Protein AF-A0A496T0Q1-F1 (afdb_monomer)

Secondary structure (DSSP, 8-state):
-----------------THHHHHHHHHHHHH------S-TT----EEEEE-S-GGGSTTTTT-EEEEEEEETTSPPEEEEEE-TTSHHHHHHHHHTT--GGGEEEHHHHBTS-EESSSSPPPTTEEEEEEEEEEETTEEEEEEEEEEESS-EEEEEEES-TTSTTPPEEEEEE-

Mean predicted aligned error: 13.01 Å

Solvent-accessible surface area (backbone atoms only — not comparable to full-atom values): 10363 Å² total; per-residue (Å²): 134,90,79,92,79,92,84,91,80,91,76,84,79,75,77,82,58,73,64,61,59,53,50,52,54,51,51,54,62,66,64,61,59,82,68,76,87,62,67,95,81,46,60,17,35,44,28,39,27,32,73,54,61,60,86,77,40,91,44,50,82,74,31,40,39,38,40,38,39,40,42,71,94,53,78,71,44,63,38,36,38,33,50,66,92,41,73,57,44,62,52,50,30,60,78,67,69,54,56,73,93,36,53,42,46,40,77,74,36,40,80,32,82,39,72,75,57,88,52,70,38,68,65,75,33,48,33,37,42,34,45,30,44,48,38,86,100,47,83,49,73,35,66,44,74,48,67,34,72,29,58,42,41,32,40,36,36,61,74,41,89,89,46,90,84,44,56,71,37,59,42,81,54,134

Sequence (174 aa):
MKKDSSRNERREKLGTRPFSLILILLVCCLTTCVHSTYPGWSDGRIFVRLDVPAESWPYSRKGYLSIVIQVQGWDPLQKFVFPLEYTEAKELMRELNIKEEDVLNWNRIQGTYTDLTGRVIKGGRKARVTLYEMVPLRLRNTSVTFRVDGDVTLQVYFANLETPYSPLCIRRIQ

Nearest PDB structures (foldseek):
  5a9i-assembly3_C  TM=5.647E-01  e=7.425E-02  Rattus norvegicus
  5a9h-assembly1_A-2  TM=5.123E-01  e=9.499E-02  Rattus norvegicus
  8v4x-assembly1_C  TM=4.263E-01  e=1.187E+00  Homo sapiens
  8v4x-assembly2_D  TM=5.314E-01  e=3.180E+00  Homo sapiens

Radius of gyration: 29.77 Å; Cα contacts (8 Å, |Δi|>4): 287; chains: 1; bounding box: 96×34×89 Å

pLDDT: mean 78.79, std 19.52, range [36.66, 98.25]

Foldseek 3Di:
DDDDDDDDDDDDPDDPDCVVVVVVVVVVVVVPPVPLPDPPPFLLFEWEEEQDDLVLAPQLQPKKKWKWKDKVPDDIQIAIEHCVVHPSRVVVCVVVVPDPVRYDNNNVRHRHIGTRPVHGDDFQIKMKIKMWIGGPPDIDIEIDIDTRSGYWYKYWDFPDPVDRPGDIYIDIDD

Structure (mmCIF, N/CA/C/O backbone):
data_AF-A0A496T0Q1-F1
#
_entry.id   AF-A0A496T0Q1-F1
#
loop_
_atom_site.group_PDB
_atom_site.id
_atom_site.type_symbol
_atom_site.label_atom_id
_atom_site.label_alt_id
_atom_site.label_comp_id
_atom_site.label_asym_id
_atom_site.label_entity_id
_atom_site.label_seq_id
_atom_site.pdbx_PDB_ins_code
_atom_site.Cartn_x
_atom_site.Cartn_y
_atom_site.Cartn_z
_atom_site.occupancy
_atom_site.B_iso_or_equiv
_atom_site.auth_seq_id
_atom_site.auth_comp_id
_atom_site.auth_asym_id
_atom_site.auth_atom_id
_atom_site.pdbx_PDB_model_num
ATOM 1 N N . MET A 1 1 ? -77.533 -22.355 68.269 1.00 39.09 1 MET A N 1
ATOM 2 C CA . MET A 1 1 ? -76.414 -22.912 67.467 1.00 39.09 1 MET A CA 1
ATOM 3 C C . MET A 1 1 ? -75.572 -21.734 66.988 1.00 39.09 1 MET A C 1
ATOM 5 O O . MET A 1 1 ? -76.163 -20.830 66.426 1.00 39.09 1 MET A O 1
ATOM 9 N N . LYS A 1 2 ? -74.350 -21.562 67.534 1.00 36.66 2 LYS A N 1
ATOM 10 C CA . LYS A 1 2 ? -73.028 -21.732 66.858 1.00 36.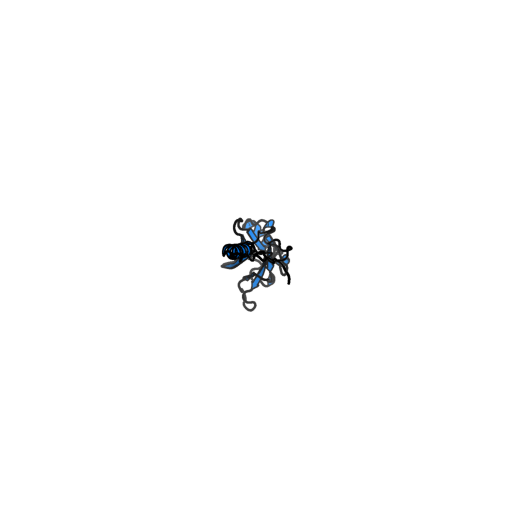66 2 LYS A CA 1
ATOM 11 C C . LYS A 1 2 ? -72.853 -20.779 65.657 1.00 36.66 2 LYS A C 1
ATOM 13 O O . LYS A 1 2 ? -73.706 -20.809 64.791 1.00 36.66 2 LYS A O 1
ATOM 18 N N . LYS A 1 3 ? -71.775 -20.024 65.435 1.00 36.94 3 LYS A N 1
ATOM 19 C CA . LYS A 1 3 ? -70.467 -19.728 66.063 1.00 36.94 3 LYS A CA 1
ATOM 20 C C . LYS A 1 3 ? -69.776 -18.742 65.074 1.00 36.94 3 LYS A C 1
ATOM 22 O O . LYS A 1 3 ? -70.094 -18.845 63.897 1.00 36.94 3 LYS A O 1
ATOM 27 N N . ASP A 1 4 ? -68.880 -17.862 65.549 1.00 40.28 4 ASP A N 1
ATOM 28 C CA . ASP A 1 4 ? -67.532 -17.496 65.019 1.00 40.28 4 ASP A CA 1
ATOM 29 C C . ASP A 1 4 ? -67.259 -17.489 63.486 1.00 40.28 4 ASP A C 1
ATOM 31 O O . ASP A 1 4 ? -67.721 -18.357 62.767 1.00 40.28 4 ASP A O 1
ATOM 35 N N . SER A 1 5 ? -66.354 -16.734 62.852 1.00 39.28 5 SER A N 1
ATOM 36 C CA . SER A 1 5 ? -65.337 -15.718 63.161 1.00 39.28 5 SER A CA 1
ATOM 37 C C . SER A 1 5 ? -64.443 -15.612 61.893 1.00 39.28 5 SER A C 1
ATOM 39 O O . SER A 1 5 ? -64.171 -16.627 61.261 1.00 39.28 5 SER A O 1
ATOM 41 N N . SER A 1 6 ? -63.934 -14.412 61.578 1.00 41.59 6 SER A N 1
ATOM 42 C CA . SER A 1 6 ? -62.643 -14.086 60.913 1.00 41.59 6 SER A CA 1
ATOM 43 C C . SER A 1 6 ? -62.207 -14.667 59.540 1.00 41.59 6 SER A C 1
ATOM 45 O O . SER A 1 6 ? -62.072 -15.874 59.377 1.00 41.59 6 SER A O 1
ATOM 47 N N . ARG A 1 7 ? -61.774 -13.765 58.631 1.00 38.75 7 ARG A N 1
ATOM 48 C CA . ARG A 1 7 ? -60.468 -13.700 57.893 1.00 38.75 7 ARG A CA 1
ATOM 49 C C . ARG A 1 7 ? -60.648 -12.864 56.609 1.00 38.75 7 ARG A C 1
ATOM 51 O O . ARG A 1 7 ? -61.467 -13.206 55.775 1.00 38.75 7 ARG A O 1
ATOM 58 N N . ASN A 1 8 ? -60.081 -11.662 56.492 1.00 38.44 8 ASN A N 1
ATOM 59 C CA . ASN A 1 8 ? -58.687 -11.339 56.143 1.00 38.44 8 ASN A CA 1
ATOM 60 C C . ASN A 1 8 ? -58.311 -11.694 54.689 1.00 38.44 8 ASN A C 1
ATOM 62 O O . ASN A 1 8 ? -57.906 -12.821 54.445 1.00 38.44 8 ASN A O 1
ATOM 66 N N . GLU A 1 9 ? -58.333 -10.718 53.773 1.00 38.69 9 GLU A N 1
ATOM 67 C CA . GLU A 1 9 ? -57.271 -10.583 52.760 1.00 38.69 9 GLU A CA 1
ATOM 68 C C . GLU A 1 9 ? -57.229 -9.150 52.195 1.00 38.69 9 GLU A C 1
ATOM 70 O O . GLU A 1 9 ? -58.103 -8.707 51.450 1.00 38.69 9 GLU A O 1
ATOM 75 N N . ARG A 1 10 ? -56.181 -8.408 52.576 1.00 47.53 10 ARG A N 1
ATOM 76 C CA . ARG A 1 10 ? -55.702 -7.227 51.849 1.00 47.53 10 ARG A CA 1
ATOM 77 C C . ARG A 1 10 ? -55.341 -7.650 50.430 1.00 47.53 10 ARG A C 1
ATOM 79 O O . ARG A 1 10 ? -54.577 -8.600 50.288 1.00 47.53 10 ARG A O 1
ATOM 86 N N . ARG A 1 11 ? -55.716 -6.873 49.412 1.00 42.62 11 ARG A N 1
ATOM 87 C CA . ARG A 1 11 ? -54.893 -6.755 48.198 1.00 42.62 11 ARG A CA 1
ATOM 88 C C . ARG A 1 11 ? -54.818 -5.310 47.742 1.00 42.62 11 ARG A C 1
ATOM 90 O O . ARG A 1 11 ? -55.711 -4.778 47.092 1.00 42.62 11 ARG A O 1
ATOM 97 N N . GLU A 1 12 ? -53.700 -4.706 48.119 1.00 40.47 12 GLU A N 1
ATOM 98 C CA . GLU A 1 12 ? -53.089 -3.568 47.454 1.00 40.47 12 GLU A CA 1
ATOM 99 C C . GLU A 1 12 ? -53.074 -3.8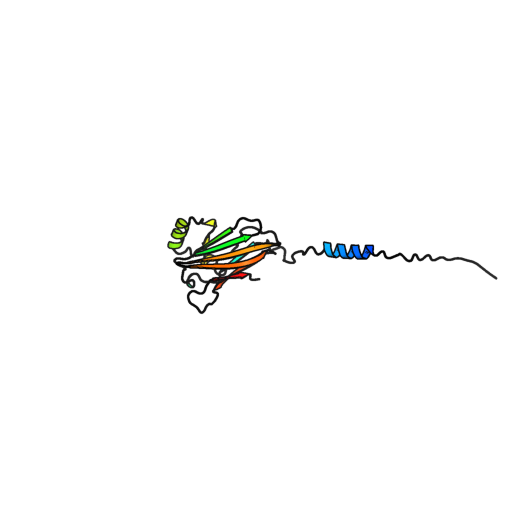29 45.941 1.00 40.47 12 GLU A C 1
ATOM 101 O O . GLU A 1 12 ? -52.394 -4.737 45.462 1.00 40.47 12 GLU A O 1
ATOM 106 N N . LYS A 1 13 ? -53.819 -3.047 45.157 1.00 39.97 13 LYS A N 1
ATOM 107 C CA . LYS A 1 13 ? -53.506 -2.913 43.734 1.00 39.97 13 LYS A CA 1
ATOM 108 C C . LYS A 1 13 ? -52.399 -1.876 43.633 1.00 39.97 13 LYS A C 1
ATOM 110 O O . LYS A 1 13 ? -52.661 -0.677 43.586 1.00 39.97 13 LYS A O 1
ATOM 115 N N . LEU A 1 14 ? -51.160 -2.373 43.675 1.00 44.72 14 LEU A N 1
ATOM 116 C CA . LEU A 1 14 ? -49.959 -1.626 43.328 1.00 44.72 14 LEU A CA 1
ATOM 117 C C . LEU A 1 14 ? -50.210 -0.873 42.019 1.00 44.72 14 LEU A C 1
ATOM 119 O O . LEU A 1 14 ? -50.403 -1.480 40.966 1.00 44.72 14 LEU A O 1
ATOM 123 N N . GLY A 1 15 ? -50.173 0.455 42.096 1.00 45.19 15 GLY A N 1
ATOM 124 C CA . GLY A 1 15 ? -49.980 1.294 40.929 1.00 45.19 15 GLY A CA 1
ATOM 125 C C . GLY A 1 15 ? -48.642 0.934 40.295 1.00 45.19 15 GLY A C 1
ATOM 126 O O . GLY A 1 15 ? -47.582 1.284 40.814 1.00 45.19 15 GLY A O 1
ATOM 127 N N . THR A 1 16 ? -48.684 0.222 39.174 1.00 49.34 16 THR A N 1
ATOM 128 C CA . THR A 1 16 ? -47.537 0.040 38.287 1.00 49.34 16 THR A CA 1
ATOM 129 C C . THR A 1 16 ? -47.201 1.393 37.675 1.00 49.34 16 THR A C 1
ATOM 131 O O . THR A 1 16 ? -47.800 1.839 36.699 1.00 49.34 16 THR A O 1
ATOM 134 N N . ARG A 1 17 ? -46.274 2.084 38.340 1.00 50.00 17 ARG A N 1
ATOM 135 C CA . ARG A 1 17 ? -45.743 3.391 37.962 1.00 50.00 17 ARG A CA 1
ATOM 136 C C . ARG A 1 17 ? -45.132 3.317 36.549 1.00 50.00 17 ARG A C 1
ATOM 138 O O . ARG A 1 17 ? -44.310 2.432 36.308 1.00 50.00 17 ARG A O 1
ATOM 145 N N . PRO A 1 18 ? -45.418 4.279 35.651 1.00 53.69 18 PRO A N 1
ATOM 146 C CA . PRO A 1 18 ? -44.814 4.344 34.310 1.00 53.69 18 PRO A CA 1
ATOM 147 C C . PRO A 1 18 ? -43.282 4.513 34.343 1.00 53.69 18 PRO A C 1
ATOM 149 O O . PRO A 1 18 ? -42.600 4.265 33.352 1.00 53.69 18 PRO A O 1
ATOM 152 N N . PHE A 1 19 ? -42.724 4.863 35.506 1.00 52.03 19 PHE A N 1
ATOM 153 C CA . PHE A 1 19 ? -41.286 4.963 35.747 1.00 52.03 19 PHE A CA 1
ATOM 154 C C . PHE A 1 19 ? -40.524 3.647 35.540 1.00 52.03 19 PHE A C 1
ATOM 156 O O . PHE A 1 19 ? -39.377 3.689 35.104 1.00 52.03 19 PHE A O 1
ATOM 163 N N . SER A 1 20 ? -41.137 2.483 35.791 1.00 55.03 20 SER A N 1
ATOM 164 C CA . SER A 1 20 ? -40.451 1.195 35.600 1.00 55.03 20 SER A CA 1
ATOM 165 C C . SER A 1 20 ? -40.251 0.847 34.123 1.00 55.03 20 SER A C 1
ATOM 167 O O . SER A 1 20 ? -39.224 0.277 33.770 1.00 55.03 20 SER A O 1
ATOM 169 N N . LEU A 1 21 ? -41.181 1.240 33.246 1.00 55.50 21 LEU A N 1
ATOM 170 C CA . LEU A 1 21 ? -41.058 1.038 31.797 1.00 55.50 21 LEU A CA 1
ATOM 171 C C . LEU A 1 21 ? -39.969 1.930 31.190 1.00 55.50 21 LEU A C 1
ATOM 173 O O . LEU A 1 21 ? -39.182 1.466 30.369 1.00 55.50 21 LEU A O 1
ATOM 177 N N . ILE A 1 22 ? -39.880 3.182 31.646 1.00 61.19 22 ILE A N 1
ATOM 178 C CA . ILE A 1 22 ? -38.833 4.118 31.215 1.00 61.19 22 ILE A CA 1
ATOM 179 C C . ILE A 1 22 ? -37.454 3.627 31.668 1.00 61.19 22 ILE A C 1
ATOM 181 O O . ILE A 1 22 ? -36.509 3.674 30.886 1.00 61.19 22 ILE A O 1
ATOM 185 N N . LEU A 1 23 ? -37.335 3.100 32.892 1.00 56.78 23 LEU A N 1
ATOM 186 C CA . LEU A 1 23 ? -36.072 2.563 33.403 1.00 56.78 23 LEU A CA 1
ATOM 187 C C . LEU A 1 23 ? -35.598 1.340 32.597 1.00 56.78 23 LEU A C 1
ATOM 189 O O . LEU A 1 23 ? -34.416 1.244 32.284 1.00 56.78 23 LEU A O 1
ATOM 193 N N . ILE A 1 24 ? -36.510 0.444 32.202 1.00 60.75 24 ILE A N 1
ATOM 194 C CA . ILE A 1 24 ? -36.183 -0.728 31.370 1.00 60.75 24 ILE A CA 1
ATOM 195 C C . ILE A 1 24 ? -35.732 -0.296 29.965 1.00 60.75 24 ILE A C 1
ATOM 197 O O . ILE A 1 24 ? -34.717 -0.783 29.475 1.00 60.75 24 ILE A O 1
ATOM 201 N N . LEU A 1 25 ? -36.421 0.669 29.344 1.00 57.03 25 LEU A N 1
ATOM 202 C CA . LEU A 1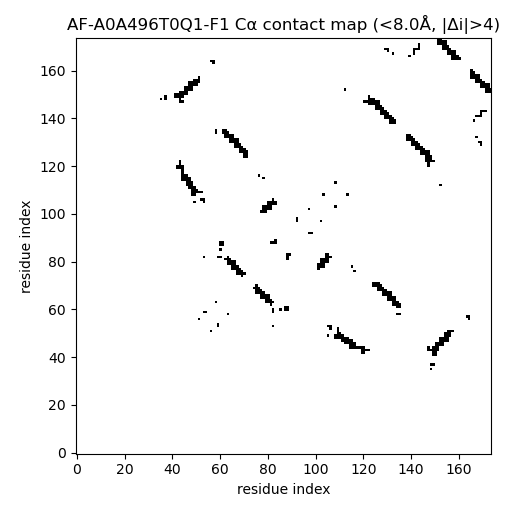 25 ? -36.027 1.233 28.045 1.00 57.03 25 LEU A CA 1
ATOM 203 C C . LEU A 1 25 ? -34.664 1.938 28.100 1.00 57.03 25 LEU A C 1
ATOM 205 O O . LEU A 1 25 ? -33.851 1.773 27.192 1.00 57.03 25 LEU A O 1
ATOM 209 N N . LEU A 1 26 ? -34.380 2.677 29.176 1.00 55.16 26 LEU A N 1
ATOM 210 C CA . LEU A 1 26 ? -33.102 3.368 29.353 1.00 55.16 26 LEU A CA 1
ATOM 211 C C . LEU A 1 26 ? -31.942 2.379 29.566 1.00 55.16 26 LEU A C 1
ATOM 213 O O . LEU A 1 26 ? -30.860 2.578 29.021 1.00 55.16 26 LEU A O 1
ATOM 217 N N . VAL A 1 27 ? -32.175 1.283 30.298 1.00 57.50 27 VAL A N 1
ATOM 218 C CA . VAL A 1 27 ? -31.199 0.193 30.475 1.00 57.50 27 VAL A CA 1
ATOM 219 C C . VAL A 1 27 ? -30.960 -0.556 29.158 1.00 57.50 27 VAL A C 1
ATOM 221 O O . VAL A 1 27 ? -29.812 -0.858 28.838 1.00 57.50 27 VAL A O 1
ATOM 224 N N . CYS A 1 28 ? -31.987 -0.790 28.336 1.00 55.12 28 CYS A N 1
ATOM 225 C CA . CYS A 1 28 ? -31.797 -1.347 26.992 1.00 55.12 28 CYS A CA 1
ATOM 226 C C . CYS A 1 28 ? -30.956 -0.421 26.094 1.00 55.12 28 CYS A C 1
ATOM 228 O O . CYS A 1 28 ? -30.032 -0.895 25.443 1.00 55.12 28 CYS A O 1
ATOM 230 N N . CYS A 1 29 ? -31.183 0.897 26.122 1.00 53.38 29 CYS A N 1
ATOM 231 C CA . CYS A 1 29 ? -30.381 1.850 25.342 1.00 53.38 29 CYS A CA 1
ATOM 232 C C . CYS A 1 29 ? -28.928 1.997 25.839 1.00 53.38 29 CYS A C 1
ATOM 234 O O . CYS A 1 29 ? -28.034 2.267 25.039 1.00 53.38 29 CYS A O 1
ATOM 236 N N . LEU A 1 30 ? -28.673 1.815 27.141 1.00 51.75 30 LEU A N 1
ATOM 237 C CA . LEU A 1 30 ? -27.322 1.871 27.725 1.00 51.75 30 LEU A CA 1
ATOM 238 C C . LEU A 1 30 ? -26.545 0.551 27.586 1.00 51.75 30 LEU A C 1
ATOM 240 O O . LEU A 1 30 ? -25.317 0.557 27.625 1.00 51.75 30 LEU A O 1
ATOM 244 N N . THR A 1 31 ? -27.239 -0.577 27.410 1.00 49.00 31 THR A N 1
ATOM 245 C CA . THR A 1 31 ? -26.619 -1.894 27.172 1.00 49.00 31 THR A CA 1
ATOM 246 C C . THR A 1 31 ? -26.373 -2.177 25.694 1.00 49.00 31 THR A C 1
ATOM 248 O O . THR A 1 31 ? -25.482 -2.961 25.378 1.00 49.00 31 THR A O 1
ATOM 251 N N . THR A 1 32 ? -27.032 -1.462 24.776 1.00 45.62 32 THR A N 1
ATOM 252 C CA . THR A 1 32 ? -26.621 -1.390 23.365 1.00 45.62 32 THR A CA 1
ATOM 253 C C . THR A 1 32 ? -25.430 -0.447 23.169 1.00 45.62 32 THR A C 1
ATOM 255 O O . THR A 1 32 ? -25.368 0.324 22.213 1.00 45.62 32 THR A O 1
ATOM 258 N N . CYS A 1 33 ? -24.431 -0.521 24.049 1.00 50.66 33 CYS A N 1
ATOM 259 C CA . CYS A 1 33 ? -23.069 -0.342 23.578 1.00 50.66 33 CYS A CA 1
ATOM 260 C C . CYS A 1 33 ? -22.871 -1.437 22.535 1.00 50.66 33 CYS A C 1
ATOM 262 O O . CYS A 1 33 ? -22.843 -2.613 22.887 1.00 50.66 33 CYS A O 1
ATOM 264 N N . VAL A 1 34 ? -22.818 -1.050 21.261 1.00 45.53 34 VAL A N 1
ATOM 265 C CA . VAL A 1 34 ? -22.446 -1.916 20.140 1.00 45.53 34 VAL A CA 1
ATOM 266 C C . VAL A 1 34 ? -21.070 -2.498 20.466 1.00 45.53 34 VAL A C 1
ATOM 268 O O . VAL A 1 34 ? -20.034 -1.909 20.171 1.00 45.53 34 VAL A O 1
ATOM 271 N N . HIS A 1 35 ? -21.061 -3.616 21.185 1.00 41.22 35 HIS A N 1
ATOM 272 C CA . HIS A 1 35 ? -19.879 -4.417 21.412 1.00 41.22 35 HIS A CA 1
ATOM 273 C C . HIS A 1 35 ? -19.600 -5.050 20.059 1.00 41.22 35 HIS A C 1
ATOM 275 O O . HIS A 1 35 ? -20.423 -5.811 19.551 1.00 41.22 35 HIS A O 1
ATOM 281 N N . SER A 1 36 ? -18.491 -4.651 19.437 1.00 39.56 36 SER A N 1
ATOM 282 C CA . SER A 1 36 ? -18.011 -5.278 18.212 1.00 39.56 36 SER A CA 1
ATOM 283 C C . SER A 1 36 ? -18.007 -6.793 18.422 1.00 39.56 36 SER A C 1
ATOM 285 O O . SER A 1 36 ? -17.298 -7.297 19.288 1.00 39.56 36 SER A O 1
ATOM 287 N N . THR A 1 37 ? -18.838 -7.513 17.671 1.00 41.22 37 THR A N 1
ATOM 288 C CA . THR A 1 37 ? -18.971 -8.976 17.720 1.00 41.22 37 THR A CA 1
ATOM 289 C C . THR A 1 37 ? -17.832 -9.692 16.986 1.00 41.22 37 THR A C 1
ATOM 291 O O . THR A 1 37 ? -17.956 -10.874 16.674 1.00 41.22 37 THR A O 1
ATOM 294 N N . TYR A 1 38 ? -16.734 -8.999 16.668 1.00 42.66 38 TYR A N 1
ATOM 295 C CA . TYR A 1 38 ? -15.574 -9.624 16.037 1.00 42.66 38 TYR A CA 1
ATOM 296 C C . TYR A 1 38 ? -14.737 -10.388 17.076 1.00 42.66 38 TYR A C 1
ATOM 298 O O . TYR A 1 38 ? -14.546 -9.895 18.190 1.00 42.66 38 TYR A O 1
ATOM 306 N N . PRO A 1 39 ? -14.262 -11.606 16.753 1.00 41.00 39 PRO A N 1
ATOM 307 C CA . PRO A 1 39 ? -13.528 -12.444 17.693 1.00 41.00 39 PRO A CA 1
ATOM 308 C C . PRO A 1 39 ? -12.267 -11.721 18.181 1.00 41.00 39 PRO A C 1
ATOM 310 O O . PRO A 1 39 ? -11.586 -11.060 17.401 1.00 41.00 39 PRO A O 1
ATOM 313 N N . GLY A 1 40 ? -11.943 -11.878 19.471 1.00 41.84 40 GLY A N 1
ATOM 314 C CA . GLY A 1 40 ? -10.858 -11.195 20.200 1.00 41.84 40 GLY A CA 1
ATOM 315 C C . GLY A 1 40 ? -9.418 -11.487 19.746 1.00 41.84 40 GLY A C 1
ATOM 316 O O . GLY A 1 40 ? -8.499 -11.372 20.547 1.00 41.84 40 GLY A O 1
ATOM 317 N N . TRP A 1 41 ? -9.236 -11.873 18.484 1.00 45.41 41 TRP A N 1
ATOM 318 C CA . TRP A 1 41 ? -7.961 -12.038 17.786 1.00 45.41 41 TRP A CA 1
ATOM 319 C C . TRP A 1 41 ? -7.691 -10.911 16.785 1.00 45.41 41 TRP A C 1
ATOM 321 O O . TRP A 1 41 ? -6.571 -10.794 16.308 1.00 45.41 41 TRP A O 1
ATOM 331 N N . SER A 1 42 ? -8.695 -10.083 16.477 1.00 59.59 42 SER A N 1
ATOM 332 C CA . SER A 1 42 ? -8.525 -8.918 15.618 1.00 59.59 42 SER A CA 1
ATOM 333 C C . SER A 1 42 ? -8.046 -7.723 16.439 1.00 59.59 42 SER A C 1
ATOM 335 O O . SER A 1 42 ? -8.832 -7.128 17.186 1.00 59.59 42 SER A O 1
ATOM 337 N N . ASP A 1 43 ? -6.770 -7.372 16.319 1.00 73.00 43 ASP A N 1
ATOM 338 C CA . ASP A 1 43 ? -6.167 -6.252 17.040 1.00 73.00 43 ASP A CA 1
ATOM 339 C C . ASP A 1 43 ? -6.259 -4.925 16.257 1.00 73.00 43 ASP A C 1
ATOM 341 O O . ASP A 1 43 ? -5.652 -3.920 16.618 1.00 73.00 43 ASP A O 1
ATOM 345 N N . GLY A 1 44 ? -7.107 -4.870 15.227 1.00 87.00 44 GLY A N 1
ATOM 346 C CA . GLY A 1 44 ? -7.457 -3.632 14.541 1.00 87.00 44 GLY A CA 1
ATOM 347 C C . GLY A 1 44 ? -6.346 -3.160 13.617 1.00 87.00 44 GLY A C 1
ATOM 348 O O . GLY A 1 44 ? -6.050 -1.968 13.570 1.00 87.00 44 GLY A O 1
ATOM 349 N N . ARG A 1 45 ? -5.690 -4.073 12.905 1.00 93.56 45 ARG A N 1
ATOM 350 C CA . ARG A 1 45 ? -4.630 -3.727 11.948 1.00 93.56 45 ARG A CA 1
ATOM 351 C C . ARG A 1 45 ? -5.143 -3.648 10.525 1.00 93.56 45 ARG A C 1
ATOM 353 O O . ARG A 1 45 ? -6.195 -4.187 10.187 1.00 93.56 45 ARG A O 1
ATOM 360 N N . ILE A 1 46 ? -4.387 -2.957 9.676 1.00 95.50 46 ILE A N 1
ATOM 361 C CA . ILE A 1 46 ? -4.671 -2.895 8.243 1.00 95.50 46 ILE A CA 1
ATOM 362 C C . ILE A 1 46 ? -3.614 -3.713 7.514 1.00 95.50 46 ILE A C 1
ATOM 364 O O . ILE A 1 46 ? -2.428 -3.390 7.560 1.00 95.50 46 ILE A O 1
ATOM 368 N N . PHE A 1 47 ? -4.062 -4.735 6.802 1.00 95.94 47 PHE A N 1
ATOM 369 C CA . PHE A 1 47 ? -3.241 -5.587 5.959 1.00 95.94 47 PHE A CA 1
ATOM 370 C C . PHE A 1 47 ? -3.484 -5.269 4.487 1.00 95.94 47 PHE A C 1
ATOM 372 O O . PHE A 1 47 ? -4.576 -4.854 4.095 1.00 95.94 47 PHE A O 1
ATOM 379 N N . VAL A 1 48 ? -2.477 -5.507 3.654 1.00 96.12 48 VAL A N 1
ATOM 380 C CA . VAL A 1 48 ? -2.606 -5.486 2.198 1.00 96.12 48 VAL A CA 1
ATOM 381 C C . VAL A 1 48 ? -2.228 -6.832 1.610 1.00 96.12 48 VAL A C 1
ATOM 383 O O . VAL A 1 48 ? -1.298 -7.483 2.079 1.00 96.12 48 VAL A O 1
ATOM 386 N N . ARG A 1 49 ? -2.934 -7.214 0.553 1.00 95.00 49 ARG A N 1
ATOM 387 C CA . ARG A 1 49 ? -2.588 -8.304 -0.343 1.00 95.00 49 ARG A CA 1
ATOM 388 C C . ARG A 1 49 ? -2.482 -7.766 -1.760 1.00 95.00 49 ARG A C 1
ATOM 390 O O . ARG A 1 49 ? -3.399 -7.110 -2.261 1.00 95.00 49 ARG A O 1
ATOM 397 N N . LEU A 1 50 ? -1.357 -8.053 -2.397 1.00 93.88 50 LEU A N 1
ATOM 398 C CA . LEU A 1 50 ? -1.087 -7.662 -3.770 1.00 93.88 50 LEU A CA 1
ATOM 399 C C . LEU A 1 50 ? -1.380 -8.858 -4.687 1.00 93.88 50 LEU A C 1
ATOM 401 O O . LEU A 1 50 ? -0.658 -9.850 -4.648 1.00 93.88 50 LEU A O 1
ATOM 405 N N . ASP A 1 51 ? -2.437 -8.786 -5.499 1.00 90.31 51 ASP A N 1
ATOM 406 C CA . ASP A 1 51 ? -2.822 -9.866 -6.430 1.00 90.31 51 ASP A CA 1
ATOM 407 C C . ASP A 1 51 ? -2.329 -9.624 -7.858 1.00 90.31 51 ASP A C 1
ATOM 409 O O . ASP A 1 51 ? -2.877 -10.133 -8.834 1.00 90.31 51 ASP A O 1
ATOM 413 N N . VAL A 1 52 ? -1.278 -8.819 -7.979 1.00 86.94 52 VAL A N 1
ATOM 414 C CA . VAL A 1 52 ? -0.692 -8.424 -9.251 1.00 86.94 52 VAL A CA 1
ATOM 415 C C . VAL A 1 52 ? 0.766 -8.872 -9.279 1.00 86.94 52 VAL A C 1
ATOM 417 O O . VAL A 1 52 ? 1.545 -8.386 -8.455 1.00 86.94 52 VAL A O 1
ATOM 420 N N . PRO A 1 53 ? 1.155 -9.766 -10.207 1.00 86.12 53 PRO A N 1
ATOM 421 C CA . PRO A 1 53 ? 2.559 -10.092 -10.432 1.00 86.12 53 PRO A CA 1
ATOM 422 C C . PRO A 1 53 ? 3.349 -8.856 -10.852 1.00 86.12 53 PRO A C 1
ATOM 424 O O . PRO A 1 53 ? 2.856 -8.058 -11.658 1.00 86.12 53 PRO A O 1
ATOM 427 N N . ALA A 1 54 ? 4.569 -8.697 -10.334 1.00 82.00 54 ALA A N 1
ATOM 428 C CA . ALA A 1 54 ? 5.417 -7.553 -10.670 1.00 82.00 54 ALA A CA 1
ATOM 429 C C . ALA A 1 54 ? 5.660 -7.467 -12.183 1.00 82.00 54 ALA A C 1
ATOM 431 O O . ALA A 1 54 ? 5.608 -6.388 -12.766 1.00 82.00 54 ALA A O 1
ATOM 432 N N . GLU A 1 55 ? 5.843 -8.609 -12.845 1.00 81.06 55 GLU A N 1
ATOM 433 C CA . GLU A 1 55 ? 6.111 -8.707 -14.282 1.00 81.06 55 GLU A CA 1
ATOM 434 C C . GLU A 1 55 ? 4.912 -8.280 -15.131 1.00 81.06 55 GLU A C 1
ATOM 436 O O . GLU A 1 55 ? 5.080 -7.808 -16.254 1.00 81.06 55 GLU A O 1
ATOM 441 N N . SER A 1 56 ? 3.698 -8.428 -14.594 1.00 81.75 56 SER A N 1
ATOM 442 C CA . SER A 1 56 ? 2.463 -8.019 -15.270 1.00 81.75 56 SER A CA 1
ATOM 443 C C . SER A 1 56 ? 2.229 -6.513 -15.190 1.00 81.75 56 SER A C 1
ATOM 445 O O . SER A 1 56 ? 1.410 -5.975 -15.935 1.00 81.75 56 SER A O 1
ATOM 447 N N . TRP A 1 57 ? 2.930 -5.809 -14.296 1.00 83.00 57 TRP A N 1
ATOM 448 C CA . TRP A 1 57 ? 2.836 -4.363 -14.212 1.00 83.00 57 TRP A CA 1
ATOM 449 C C . TRP A 1 57 ? 3.772 -3.713 -15.244 1.00 83.00 57 TRP A C 1
ATOM 451 O O . TRP A 1 57 ? 4.994 -3.830 -15.135 1.00 83.00 57 TRP A O 1
ATOM 461 N N . PRO A 1 58 ? 3.242 -2.977 -16.239 1.00 78.44 58 PRO A N 1
ATOM 462 C CA . PRO A 1 58 ? 4.029 -2.497 -17.380 1.00 78.44 58 PRO A CA 1
ATOM 463 C C . PRO A 1 58 ? 5.095 -1.451 -17.019 1.00 78.44 58 PRO A C 1
ATOM 465 O O . PRO A 1 58 ? 5.911 -1.079 -17.861 1.00 78.44 58 PRO A O 1
ATOM 468 N N . TYR A 1 59 ? 5.089 -0.967 -15.777 1.00 77.44 59 TYR A N 1
ATOM 469 C CA . TYR A 1 59 ? 6.033 0.017 -15.259 1.00 77.44 59 TYR A CA 1
ATOM 470 C C . TYR A 1 59 ? 6.984 -0.562 -14.210 1.00 77.44 59 TYR A C 1
ATOM 472 O O . TYR A 1 59 ? 7.697 0.201 -13.570 1.00 77.44 59 TYR A O 1
ATOM 480 N N . SER A 1 60 ? 7.051 -1.886 -14.060 1.00 71.75 60 SER A N 1
ATOM 481 C CA . SER A 1 60 ? 7.842 -2.575 -13.030 1.00 71.75 60 SER A CA 1
ATOM 482 C C . SER A 1 60 ? 9.313 -2.165 -12.938 1.00 71.75 60 SER A C 1
ATOM 484 O O . SER A 1 60 ? 9.890 -2.238 -11.864 1.00 71.75 60 SER A O 1
ATOM 486 N N . ARG A 1 61 ? 9.927 -1.668 -14.016 1.00 74.50 61 ARG A N 1
ATOM 487 C CA . ARG A 1 61 ? 11.327 -1.203 -13.993 1.00 74.50 61 ARG A CA 1
ATOM 488 C C . ARG A 1 61 ? 11.523 0.276 -13.650 1.00 74.50 61 ARG A C 1
ATOM 490 O O . ARG A 1 61 ? 12.649 0.690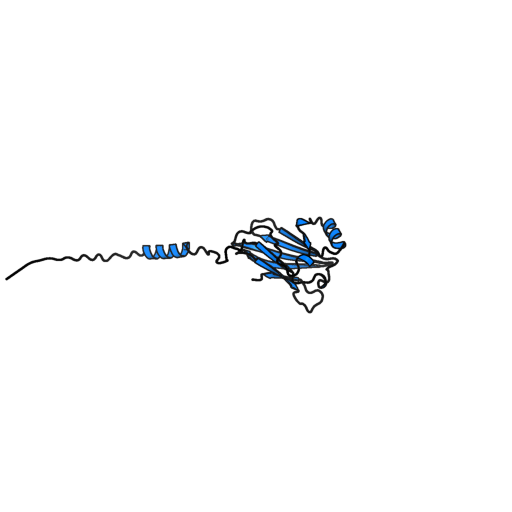 -13.414 1.00 74.50 61 ARG A O 1
ATOM 497 N N . LYS A 1 62 ? 10.475 1.100 -13.729 1.00 77.31 62 LYS A N 1
ATOM 498 C CA . LYS A 1 62 ? 10.589 2.576 -13.653 1.00 77.31 62 LYS A CA 1
ATOM 499 C C . LYS A 1 62 ? 9.541 3.248 -12.772 1.00 77.31 62 LYS A C 1
ATOM 501 O O . LYS A 1 62 ? 9.596 4.458 -12.586 1.00 77.31 62 LYS A O 1
ATOM 506 N N . GLY A 1 63 ? 8.556 2.499 -12.300 1.00 83.12 63 GLY A N 1
ATOM 507 C CA . GLY A 1 63 ? 7.507 2.979 -11.420 1.00 83.12 63 GLY A CA 1
ATOM 508 C C . GLY A 1 63 ? 7.559 2.291 -10.066 1.00 83.12 63 GLY A C 1
ATOM 509 O O . GLY A 1 63 ? 8.196 1.254 -9.893 1.00 83.12 63 GLY A O 1
ATOM 510 N N . TYR A 1 64 ? 6.834 2.864 -9.115 1.00 89.25 64 TYR A N 1
ATOM 511 C CA . TYR A 1 64 ? 6.559 2.257 -7.816 1.00 89.25 64 TYR A CA 1
ATOM 512 C C . TYR A 1 64 ? 5.113 2.530 -7.390 1.00 89.25 64 TYR A C 1
ATOM 514 O O . TYR A 1 64 ? 4.421 3.371 -7.976 1.00 89.25 64 TYR A O 1
ATOM 522 N N . LEU A 1 65 ? 4.638 1.821 -6.366 1.00 92.69 65 LEU A N 1
ATOM 523 C CA . LEU A 1 65 ? 3.377 2.169 -5.709 1.00 92.69 65 LEU A CA 1
ATOM 524 C C . LEU A 1 65 ? 3.661 2.907 -4.413 1.00 92.69 65 LEU A C 1
ATOM 526 O O . LEU A 1 65 ? 4.600 2.579 -3.694 1.00 92.69 65 LEU A O 1
ATOM 530 N N . SER A 1 66 ? 2.808 3.864 -4.081 1.00 95.06 66 SER A N 1
ATOM 531 C CA . SER A 1 66 ? 2.789 4.495 -2.767 1.00 95.06 66 SER A CA 1
ATOM 532 C C . SER A 1 66 ? 1.426 4.268 -2.127 1.00 95.06 66 SER A C 1
ATOM 534 O O . SER A 1 66 ? 0.406 4.706 -2.651 1.00 95.06 66 SER A O 1
ATOM 536 N N . ILE A 1 67 ? 1.400 3.594 -0.984 1.00 97.19 67 ILE A N 1
ATOM 537 C CA . ILE A 1 67 ? 0.204 3.345 -0.186 1.00 97.19 67 ILE A CA 1
ATOM 538 C C . ILE A 1 67 ? 0.228 4.310 0.995 1.00 97.19 67 ILE A C 1
ATOM 540 O O . ILE A 1 67 ? 1.051 4.181 1.897 1.00 97.19 67 ILE A O 1
ATOM 544 N N . VAL A 1 68 ? -0.681 5.281 0.991 1.00 97.75 68 VAL A N 1
ATOM 545 C CA . VAL A 1 68 ? -0.834 6.259 2.072 1.00 97.75 68 VAL A CA 1
ATOM 546 C C . VAL A 1 68 ? -2.013 5.851 2.945 1.00 97.75 68 VAL A C 1
ATOM 548 O O . VAL A 1 68 ? -3.143 5.757 2.465 1.00 97.75 68 VAL A O 1
ATOM 551 N N . ILE A 1 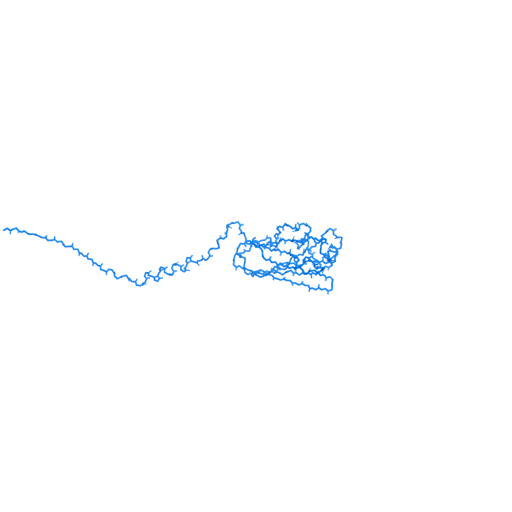69 ? -1.757 5.628 4.230 1.00 97.94 69 ILE A N 1
ATOM 552 C CA . ILE A 1 69 ? -2.742 5.243 5.239 1.00 97.94 69 ILE A CA 1
ATOM 553 C C . ILE A 1 69 ? -2.994 6.435 6.163 1.00 97.94 69 ILE A C 1
ATOM 555 O O . ILE A 1 69 ? -2.117 6.871 6.905 1.00 97.94 69 ILE A O 1
ATOM 559 N N . GLN A 1 70 ? -4.219 6.948 6.146 1.00 98.25 70 GLN A N 1
ATOM 560 C CA . GLN A 1 70 ? -4.669 8.048 6.994 1.00 98.25 70 GLN A CA 1
ATOM 561 C C . GLN A 1 70 ? -5.685 7.515 8.000 1.00 98.25 70 GLN A C 1
ATOM 563 O O . GLN A 1 70 ? -6.824 7.220 7.640 1.00 98.25 70 GLN A O 1
ATOM 568 N N . VAL A 1 71 ? -5.283 7.398 9.265 1.00 97.25 71 VAL A N 1
ATOM 569 C CA . VAL A 1 71 ? -6.159 6.977 10.368 1.00 97.25 71 VAL A CA 1
ATOM 570 C C . VAL A 1 71 ? -6.510 8.192 11.216 1.00 97.25 71 VAL A C 1
ATOM 572 O O . VAL A 1 71 ? -5.654 9.014 11.531 1.00 97.25 71 VAL A O 1
ATOM 575 N N . GLN A 1 72 ? -7.775 8.318 11.613 1.00 96.19 72 GLN A N 1
ATOM 576 C CA . GLN A 1 72 ? -8.236 9.435 12.431 1.00 96.19 72 GLN A CA 1
ATOM 577 C C . GLN A 1 72 ? -7.430 9.577 13.735 1.00 96.19 72 GLN A C 1
ATOM 579 O O . GLN A 1 72 ? -7.560 8.762 14.653 1.00 96.19 72 GLN A O 1
ATOM 584 N N . GLY A 1 73 ? -6.702 10.687 13.862 1.00 94.31 73 GLY A N 1
ATOM 585 C CA . GLY A 1 73 ? -5.901 11.018 15.043 1.00 94.31 73 GLY A CA 1
ATOM 586 C C . GLY A 1 73 ? -4.479 10.458 15.022 1.00 94.31 73 GLY A C 1
ATOM 587 O O . GLY A 1 73 ? -3.825 10.500 16.058 1.00 94.31 73 GLY A O 1
ATOM 588 N N . TRP A 1 74 ? -4.021 9.915 13.891 1.00 94.62 74 TRP A N 1
ATOM 589 C CA . TRP A 1 74 ? -2.628 9.539 13.646 1.00 94.62 74 TRP A CA 1
ATOM 590 C C . TRP A 1 74 ? -2.040 10.411 12.540 1.00 94.62 74 TRP A C 1
ATOM 592 O O . TRP A 1 74 ? -2.765 10.850 11.643 1.00 94.62 74 TRP A O 1
ATOM 602 N N . ASP A 1 75 ? -0.721 10.582 12.566 1.00 96.25 75 ASP A N 1
ATOM 603 C CA . ASP A 1 75 ? 0.006 11.067 11.398 1.00 96.25 75 ASP A CA 1
ATOM 604 C C . ASP A 1 75 ? -0.118 10.057 10.242 1.00 96.25 75 ASP A C 1
ATOM 606 O O . ASP A 1 75 ? -0.169 8.843 10.493 1.00 96.25 75 ASP A O 1
ATOM 610 N N . PRO A 1 76 ? -0.196 10.524 8.980 1.00 96.25 76 PRO A N 1
ATOM 611 C CA . PRO A 1 76 ? -0.252 9.639 7.826 1.00 96.25 76 PRO A CA 1
ATOM 612 C C . PRO A 1 76 ? 0.951 8.697 7.781 1.00 96.25 76 PRO A C 1
ATOM 614 O O . PRO A 1 76 ? 2.096 9.127 7.894 1.00 96.25 76 PRO A O 1
ATOM 617 N N . LEU A 1 77 ? 0.680 7.412 7.569 1.00 95.81 77 LEU A N 1
ATOM 618 C CA . LEU A 1 77 ? 1.709 6.420 7.282 1.00 95.81 77 LEU A CA 1
ATOM 619 C C . LEU A 1 77 ? 1.825 6.279 5.768 1.00 95.81 77 LEU A C 1
ATOM 621 O O . LEU A 1 77 ? 0.812 6.280 5.066 1.00 95.81 77 LEU A O 1
ATOM 625 N N . GLN A 1 78 ? 3.040 6.123 5.264 1.00 96.31 78 GLN A N 1
ATOM 626 C CA . GLN A 1 78 ? 3.281 5.904 3.846 1.00 96.31 78 GLN A CA 1
ATOM 627 C C . GLN A 1 78 ? 4.170 4.681 3.678 1.00 96.31 78 GLN A C 1
ATOM 629 O O . GLN A 1 78 ? 5.206 4.573 4.325 1.00 96.31 78 GLN A O 1
ATOM 634 N N . LYS A 1 79 ? 3.740 3.753 2.824 1.00 96.19 79 LYS A N 1
ATOM 635 C CA . LYS A 1 79 ? 4.528 2.593 2.415 1.00 96.19 79 LYS A CA 1
ATOM 636 C C . LYS A 1 79 ? 4.756 2.631 0.916 1.00 96.19 79 LYS A C 1
ATOM 638 O O . LYS A 1 79 ? 3.840 2.936 0.155 1.00 96.19 79 LYS A O 1
ATOM 643 N N . PHE A 1 80 ? 5.966 2.309 0.498 1.00 94.31 80 PHE A N 1
ATOM 644 C CA . PHE A 1 80 ? 6.374 2.294 -0.897 1.00 94.31 80 PHE A CA 1
ATOM 645 C C . PHE A 1 80 ? 6.573 0.853 -1.342 1.00 94.31 80 PHE A C 1
ATOM 647 O O . PHE A 1 80 ? 7.295 0.103 -0.696 1.00 94.31 80 PHE A O 1
ATOM 654 N N . VAL A 1 81 ? 5.936 0.449 -2.434 1.00 93.00 81 VAL A N 1
ATOM 655 C CA . VAL A 1 81 ? 6.090 -0.898 -2.988 1.00 93.00 81 VAL A CA 1
ATOM 656 C C . VAL A 1 81 ? 6.999 -0.818 -4.202 1.00 93.00 81 VAL A C 1
ATOM 658 O O . VAL A 1 81 ? 6.632 -0.220 -5.217 1.00 93.00 81 VAL A O 1
ATOM 661 N N . PHE A 1 82 ? 8.166 -1.443 -4.083 1.00 88.38 82 PHE A N 1
ATOM 662 C CA . PHE A 1 82 ? 9.158 -1.555 -5.144 1.00 88.38 82 PHE A CA 1
ATOM 663 C C . PHE A 1 82 ? 9.384 -3.026 -5.498 1.00 88.38 82 PHE A C 1
ATOM 665 O O . PHE A 1 82 ? 9.430 -3.869 -4.600 1.00 88.38 82 PHE A O 1
ATOM 672 N N . PRO A 1 83 ? 9.603 -3.359 -6.773 1.00 77.94 83 PRO A N 1
ATOM 673 C CA . PRO A 1 83 ? 10.238 -4.618 -7.132 1.00 77.94 83 PRO A CA 1
ATOM 674 C C . PRO A 1 83 ? 11.754 -4.493 -6.883 1.00 77.94 83 PRO A C 1
ATOM 676 O O . PRO A 1 83 ? 12.506 -3.994 -7.718 1.00 77.94 83 PRO A O 1
ATOM 679 N N . LEU A 1 84 ? 12.197 -4.859 -5.675 1.00 68.62 84 LEU A N 1
ATOM 680 C CA . LEU A 1 84 ? 13.559 -4.594 -5.173 1.00 68.62 84 LEU A CA 1
ATOM 681 C C . LEU A 1 84 ? 14.660 -5.433 -5.830 1.00 68.62 84 LEU A C 1
ATOM 683 O O . LEU A 1 84 ? 15.845 -5.198 -5.591 1.00 68.62 84 LEU A O 1
ATOM 687 N N . GLU A 1 85 ? 14.282 -6.412 -6.640 1.00 70.44 85 GLU A N 1
ATOM 688 C CA . GLU A 1 85 ? 15.188 -7.246 -7.421 1.00 70.44 85 GLU A CA 1
ATOM 689 C C . GLU A 1 85 ? 15.855 -6.469 -8.569 1.00 70.44 85 GLU A C 1
ATOM 691 O O . GLU A 1 85 ? 16.822 -6.958 -9.152 1.00 70.44 85 GLU A O 1
ATOM 696 N N . TYR A 1 86 ? 15.380 -5.257 -8.876 1.00 65.19 86 TYR A N 1
ATOM 697 C CA . TYR A 1 86 ? 15.948 -4.384 -9.902 1.00 65.19 86 TYR A CA 1
ATOM 698 C C . TYR A 1 86 ? 16.886 -3.334 -9.295 1.00 65.19 86 TYR A C 1
ATOM 700 O O . TYR A 1 86 ? 16.559 -2.675 -8.305 1.00 65.19 86 TYR A O 1
ATOM 708 N N . THR A 1 87 ? 18.057 -3.150 -9.907 1.00 69.81 87 THR A N 1
ATOM 709 C CA . THR A 1 87 ? 19.079 -2.180 -9.473 1.00 69.81 87 THR A CA 1
ATOM 710 C C . THR A 1 87 ? 18.514 -0.759 -9.399 1.00 69.81 87 THR A C 1
ATOM 712 O O . THR A 1 87 ? 18.778 -0.030 -8.443 1.00 69.81 87 THR A O 1
ATOM 715 N N . GLU A 1 88 ? 17.658 -0.409 -10.355 1.00 75.31 88 GLU A N 1
ATOM 716 C CA . GLU A 1 88 ? 17.027 0.900 -10.507 1.00 75.31 88 GLU A CA 1
ATOM 717 C C . GLU A 1 88 ? 16.120 1.265 -9.318 1.00 75.31 88 GLU A C 1
ATOM 719 O O . GLU A 1 88 ? 15.961 2.442 -8.995 1.00 75.31 88 GLU A O 1
ATOM 724 N N . ALA A 1 89 ? 15.560 0.279 -8.606 1.00 78.50 89 ALA A N 1
ATOM 725 C CA . ALA A 1 89 ? 14.726 0.541 -7.433 1.00 78.50 89 ALA A CA 1
ATOM 726 C C . ALA A 1 89 ? 15.533 1.176 -6.289 1.00 78.50 89 ALA A C 1
ATOM 728 O O . ALA A 1 89 ? 15.062 2.105 -5.632 1.00 78.50 89 ALA A O 1
ATOM 729 N N . LYS A 1 90 ? 16.774 0.718 -6.071 1.00 82.38 90 LYS A N 1
ATOM 730 C CA . LYS A 1 90 ? 17.656 1.260 -5.023 1.00 82.38 90 LYS A CA 1
ATOM 731 C C . LYS A 1 90 ? 18.122 2.677 -5.344 1.00 82.38 90 LYS A C 1
ATOM 733 O O . LYS A 1 90 ? 18.281 3.484 -4.431 1.00 82.38 90 LYS A O 1
ATOM 738 N N . GLU A 1 91 ? 18.349 2.971 -6.620 1.00 85.31 91 GLU A N 1
ATOM 739 C CA . GLU A 1 91 ? 18.697 4.316 -7.086 1.00 85.31 91 GLU A CA 1
ATOM 740 C C . GLU A 1 91 ? 17.522 5.275 -6.874 1.00 85.31 91 GLU A C 1
ATOM 742 O O . GLU A 1 91 ? 17.686 6.288 -6.196 1.00 85.31 91 GLU A O 1
ATOM 747 N N . LEU A 1 92 ? 16.314 4.889 -7.300 1.00 83.94 92 LEU A N 1
ATOM 748 C CA . LEU A 1 92 ? 15.091 5.669 -7.080 1.00 83.94 92 LEU A CA 1
ATOM 749 C C . LEU A 1 92 ? 14.811 5.929 -5.594 1.00 83.94 92 LEU A C 1
ATOM 751 O O . LEU A 1 92 ? 14.448 7.042 -5.219 1.00 83.94 92 LEU A O 1
ATOM 755 N N . MET A 1 93 ? 15.003 4.931 -4.725 1.00 88.19 93 MET A N 1
ATOM 756 C CA . MET A 1 93 ? 14.854 5.119 -3.277 1.00 88.19 93 MET A CA 1
ATOM 757 C C . MET A 1 93 ? 15.802 6.197 -2.739 1.00 88.19 93 MET A C 1
ATOM 759 O O . MET A 1 93 ? 15.389 7.020 -1.923 1.00 88.19 93 MET A O 1
ATOM 763 N N . ARG A 1 94 ? 17.058 6.218 -3.205 1.00 88.12 94 ARG A N 1
ATOM 764 C CA . ARG A 1 94 ? 18.048 7.230 -2.805 1.00 88.12 94 ARG A CA 1
ATOM 765 C C . ARG A 1 94 ? 17.678 8.615 -3.322 1.00 88.12 94 ARG A C 1
ATOM 767 O O . ARG A 1 94 ? 17.709 9.565 -2.547 1.00 88.12 94 ARG A O 1
ATOM 774 N N . GLU A 1 95 ? 17.302 8.724 -4.594 1.00 88.62 95 GLU A N 1
ATOM 775 C CA . GLU A 1 95 ? 16.900 9.992 -5.219 1.00 88.62 95 GLU A CA 1
ATOM 776 C C . GLU A 1 95 ? 15.686 10.622 -4.527 1.00 88.62 95 GLU A C 1
ATOM 778 O O . GLU A 1 95 ? 15.634 11.835 -4.329 1.00 88.62 95 GLU A O 1
ATOM 783 N N . LEU A 1 96 ? 14.725 9.792 -4.119 1.00 88.25 96 LEU A N 1
ATOM 784 C CA . LEU A 1 96 ? 13.486 10.224 -3.473 1.00 88.25 96 LEU A CA 1
ATOM 785 C C . LEU A 1 96 ? 13.591 10.306 -1.942 1.00 88.25 96 LEU A C 1
ATOM 787 O O . LEU A 1 96 ? 12.597 10.614 -1.285 1.00 88.25 96 LEU A O 1
ATOM 791 N N . ASN A 1 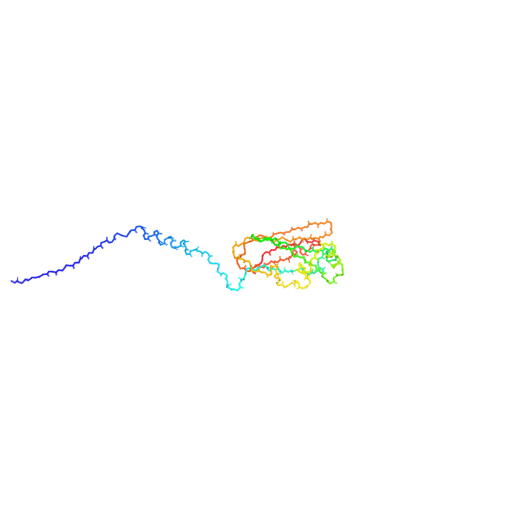97 ? 14.772 10.037 -1.370 1.00 91.25 97 ASN A N 1
ATOM 792 C CA . ASN A 1 97 ? 15.011 9.988 0.075 1.00 91.25 97 ASN A CA 1
ATOM 793 C C . ASN A 1 97 ? 14.018 9.066 0.820 1.00 91.25 97 ASN A C 1
ATOM 795 O O . ASN A 1 97 ? 13.517 9.389 1.899 1.00 91.25 97 ASN A O 1
ATOM 799 N N . ILE A 1 98 ? 13.706 7.918 0.216 1.00 91.00 98 ILE A N 1
ATOM 800 C CA . ILE A 1 98 ? 12.822 6.901 0.786 1.00 91.00 98 ILE A CA 1
ATOM 801 C C . ILE A 1 98 ? 13.642 5.999 1.705 1.00 91.00 98 ILE A C 1
ATOM 803 O O . ILE A 1 98 ? 14.649 5.415 1.299 1.00 91.00 98 ILE A O 1
ATOM 807 N N . LYS A 1 99 ? 13.182 5.863 2.949 1.00 90.81 99 LYS A N 1
ATOM 808 C CA . LYS A 1 99 ? 13.812 5.002 3.948 1.00 90.81 99 LYS A CA 1
ATOM 809 C C . LYS A 1 99 ? 13.438 3.541 3.745 1.00 90.81 99 LYS A C 1
ATOM 811 O O . LYS A 1 99 ? 12.317 3.228 3.355 1.00 90.81 99 LYS A O 1
ATOM 816 N N . GLU A 1 100 ? 14.360 2.646 4.077 1.00 87.50 100 GLU A N 1
ATOM 817 C CA . GLU A 1 100 ? 14.165 1.204 3.919 1.00 87.50 100 GLU A CA 1
ATOM 818 C C . GLU A 1 100 ? 13.014 0.665 4.787 1.00 87.50 100 GLU A C 1
ATOM 820 O O . GLU A 1 100 ? 12.266 -0.196 4.331 1.00 87.50 100 GLU A O 1
ATOM 825 N N . GLU A 1 101 ? 12.785 1.221 5.986 1.00 89.50 101 GLU A N 1
ATOM 826 C CA . GLU A 1 101 ? 11.668 0.818 6.861 1.00 89.50 101 GLU 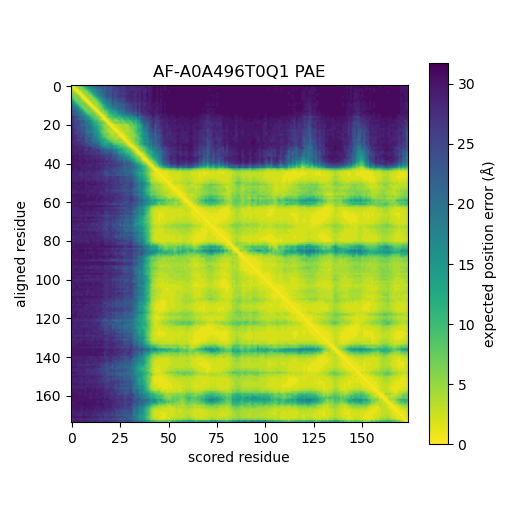A CA 1
ATOM 827 C C . GLU A 1 101 ? 10.263 1.086 6.279 1.00 89.50 101 GLU A C 1
ATOM 829 O O . GLU A 1 101 ? 9.259 0.514 6.728 1.00 89.50 101 GLU A O 1
ATOM 834 N N . ASP A 1 102 ? 10.174 1.949 5.268 1.00 91.50 102 ASP A N 1
ATOM 835 C CA . ASP A 1 102 ? 8.929 2.300 4.588 1.00 91.50 102 ASP A CA 1
ATOM 836 C C . ASP A 1 102 ? 8.735 1.547 3.278 1.00 91.50 102 ASP A C 1
ATOM 838 O O . ASP A 1 102 ? 7.717 1.724 2.608 1.00 91.50 102 ASP A O 1
ATOM 842 N N . VAL A 1 103 ? 9.667 0.660 2.935 1.00 92.75 103 VAL A N 1
ATOM 843 C CA . VAL A 1 103 ? 9.648 -0.081 1.684 1.00 92.75 103 VAL A CA 1
ATOM 844 C C . VAL A 1 103 ? 9.135 -1.502 1.876 1.00 92.75 103 VAL A C 1
ATOM 846 O O . VAL A 1 103 ? 9.531 -2.240 2.773 1.00 92.75 103 VAL A O 1
ATOM 849 N N . LEU A 1 104 ? 8.257 -1.901 0.964 1.00 92.88 104 LEU A N 1
ATOM 850 C CA . LEU A 1 104 ? 7.775 -3.258 0.791 1.00 92.88 104 LEU A CA 1
ATOM 851 C C . LEU A 1 104 ? 8.311 -3.802 -0.534 1.00 92.88 104 LEU A C 1
ATOM 853 O O . LEU A 1 104 ? 8.201 -3.154 -1.577 1.00 92.88 104 LEU A O 1
ATOM 857 N N . ASN A 1 105 ? 8.861 -5.014 -0.501 1.00 90.06 105 ASN A N 1
ATOM 858 C CA . ASN A 1 105 ? 9.236 -5.717 -1.721 1.00 90.06 105 ASN A CA 1
ATOM 859 C C . ASN A 1 105 ? 7.977 -6.300 -2.380 1.00 90.06 105 ASN A C 1
ATOM 861 O O . ASN A 1 105 ? 7.335 -7.174 -1.797 1.00 90.06 105 ASN A O 1
ATOM 865 N N . TRP A 1 106 ? 7.670 -5.856 -3.599 1.00 91.06 106 TRP A N 1
ATOM 866 C CA . TRP A 1 106 ? 6.542 -6.316 -4.411 1.00 91.06 106 TRP A CA 1
ATOM 867 C C . TRP A 1 106 ? 6.444 -7.841 -4.479 1.00 91.06 106 TRP A C 1
ATOM 869 O O . TRP A 1 106 ? 5.406 -8.408 -4.142 1.00 91.06 106 TRP A O 1
ATOM 879 N N . ASN A 1 107 ? 7.532 -8.507 -4.865 1.00 87.75 107 ASN A N 1
ATOM 880 C CA . ASN A 1 107 ? 7.571 -9.954 -5.064 1.00 87.75 107 ASN A CA 1
ATOM 881 C C . ASN A 1 107 ? 7.403 -10.719 -3.749 1.00 87.75 107 ASN A C 1
ATOM 883 O O . ASN A 1 107 ? 6.854 -11.816 -3.724 1.00 87.75 107 ASN A O 1
ATOM 887 N N . ARG A 1 108 ? 7.810 -10.115 -2.627 1.00 88.62 108 ARG A N 1
ATOM 888 C CA . ARG A 1 108 ? 7.614 -10.691 -1.291 1.00 88.62 108 ARG A CA 1
ATOM 889 C C . ARG A 1 108 ? 6.175 -10.547 -0.789 1.00 88.62 108 ARG A C 1
ATOM 891 O O . ARG A 1 108 ? 5.691 -11.424 -0.075 1.00 88.62 108 ARG A O 1
ATOM 898 N N . ILE A 1 109 ? 5.512 -9.437 -1.115 1.00 90.38 109 ILE A N 1
ATOM 899 C CA . ILE A 1 109 ? 4.145 -9.159 -0.647 1.00 90.38 109 ILE A CA 1
ATOM 900 C C . ILE A 1 109 ? 3.059 -9.706 -1.586 1.00 90.38 109 ILE A C 1
ATOM 902 O O . ILE A 1 109 ? 1.874 -9.689 -1.247 1.00 90.38 109 ILE A O 1
ATOM 906 N N . GLN A 1 110 ? 3.435 -10.179 -2.776 1.00 91.50 110 GLN A N 1
ATOM 907 C CA . GLN A 1 110 ? 2.499 -10.768 -3.724 1.00 91.50 110 GLN A CA 1
ATOM 908 C C . GLN A 1 110 ? 1.831 -12.013 -3.130 1.00 91.50 110 GLN A C 1
ATOM 910 O O . GLN A 1 110 ? 2.494 -12.933 -2.659 1.00 91.50 110 GLN A O 1
ATOM 915 N N . GLY A 1 111 ? 0.496 -12.039 -3.153 1.00 89.25 111 GLY A N 1
ATOM 916 C CA . GLY A 1 111 ? -0.307 -13.149 -2.633 1.00 89.25 111 GLY A CA 1
ATOM 917 C C . GLY A 1 111 ? -0.257 -13.338 -1.111 1.00 89.25 111 GLY A C 1
ATOM 918 O O . GLY A 1 111 ? -0.914 -14.246 -0.605 1.00 89.25 111 GLY A O 1
ATOM 919 N N . THR A 1 112 ? 0.468 -12.494 -0.370 1.00 92.44 112 THR A N 1
ATOM 920 C CA . THR A 1 112 ? 0.582 -12.570 1.093 1.00 92.44 112 THR A CA 1
ATOM 921 C C . THR A 1 112 ? -0.146 -11.411 1.769 1.00 92.44 112 THR A C 1
ATOM 923 O O . THR A 1 112 ? -0.349 -10.350 1.179 1.00 92.44 112 THR A O 1
ATOM 926 N N . TYR A 1 113 ? -0.567 -11.612 3.020 1.00 93.44 113 TYR A N 1
ATOM 927 C CA . TYR A 1 113 ? -1.160 -10.558 3.843 1.00 93.44 113 TYR A CA 1
ATOM 928 C C . TYR A 1 113 ? -0.054 -9.827 4.605 1.00 93.44 113 TYR A C 1
ATOM 930 O O . TYR A 1 113 ? 0.533 -10.369 5.539 1.00 93.44 113 TYR A O 1
ATOM 938 N N . THR A 1 114 ? 0.242 -8.598 4.193 1.00 94.75 114 THR A N 1
ATOM 939 C CA . THR A 1 114 ? 1.309 -7.769 4.767 1.00 94.75 114 THR A CA 1
ATOM 940 C C . THR A 1 114 ? 0.719 -6.673 5.648 1.00 94.75 114 THR A C 1
ATOM 942 O O . THR A 1 114 ? -0.117 -5.902 5.181 1.00 94.75 114 THR A O 1
ATOM 945 N N . ASP A 1 115 ? 1.153 -6.585 6.909 1.00 94.31 115 ASP A N 1
ATOM 946 C CA . ASP A 1 115 ? 0.738 -5.526 7.842 1.00 94.31 115 ASP A CA 1
ATOM 947 C C . ASP A 1 115 ? 1.284 -4.167 7.376 1.00 94.31 115 ASP A C 1
ATOM 949 O O . ASP A 1 115 ? 2.495 -3.955 7.310 1.00 94.31 115 ASP A O 1
ATOM 953 N N . LEU A 1 116 ? 0.384 -3.241 7.046 1.00 94.94 116 LEU A N 1
ATOM 954 C CA . LEU A 1 116 ? 0.732 -1.877 6.641 1.00 94.94 116 LEU A CA 1
ATOM 955 C C . LEU A 1 116 ? 0.947 -0.941 7.829 1.00 94.94 116 LEU A C 1
ATOM 957 O O . LEU A 1 116 ? 1.578 0.108 7.699 1.00 94.94 116 LEU A O 1
ATOM 961 N N . THR A 1 117 ? 0.353 -1.280 8.965 1.00 93.56 117 THR A N 1
ATOM 962 C CA . THR A 1 117 ? 0.238 -0.398 10.123 1.00 93.56 117 THR A CA 1
ATOM 963 C C . THR A 1 117 ? 1.322 -0.651 11.154 1.00 93.56 117 THR A C 1
ATOM 965 O O . THR A 1 117 ? 1.749 0.296 11.811 1.00 93.56 117 THR A O 1
ATOM 968 N N . GLY A 1 118 ? 1.755 -1.905 11.320 1.00 90.44 118 GLY A N 1
ATOM 969 C CA . GLY A 1 118 ? 2.751 -2.339 12.306 1.00 90.44 118 GLY A CA 1
ATOM 970 C C . GLY A 1 118 ? 2.314 -2.179 13.768 1.00 90.44 118 GLY A C 1
ATOM 971 O O . GLY A 1 118 ? 3.039 -2.573 14.680 1.00 90.44 118 GLY A O 1
ATOM 972 N N . ARG A 1 119 ? 1.138 -1.589 14.010 1.00 89.81 119 ARG A N 1
ATOM 973 C CA . ARG A 1 119 ? 0.566 -1.309 15.326 1.00 89.81 119 ARG A CA 1
ATOM 974 C C . ARG A 1 119 ? -0.959 -1.353 15.284 1.00 89.81 119 ARG A C 1
ATOM 976 O O . ARG A 1 119 ? -1.581 -0.971 14.297 1.00 89.81 119 ARG A O 1
ATOM 983 N N . VAL A 1 120 ? -1.526 -1.750 16.416 1.00 92.56 120 VAL A N 1
ATOM 984 C CA . VAL A 1 120 ? -2.964 -1.861 16.701 1.00 92.56 120 VAL A CA 1
ATOM 985 C C . VAL A 1 120 ? -3.667 -0.511 16.548 1.00 92.56 120 VAL A C 1
ATOM 987 O O . VAL A 1 120 ? -3.270 0.477 17.177 1.00 92.56 120 VAL A O 1
ATOM 990 N N . ILE A 1 121 ? -4.745 -0.462 15.759 1.00 92.00 121 ILE A N 1
ATOM 991 C CA . ILE A 1 121 ? -5.648 0.692 15.693 1.00 92.00 121 ILE A CA 1
ATOM 992 C C . ILE A 1 121 ? -6.842 0.435 16.610 1.00 92.00 121 ILE A C 1
ATOM 994 O O . ILE A 1 121 ? -7.522 -0.586 16.532 1.00 92.00 121 ILE A O 1
ATOM 998 N N . LYS A 1 122 ? -7.158 1.416 17.460 1.00 89.19 122 LYS A N 1
ATOM 999 C CA . LYS A 1 122 ? -8.369 1.367 18.286 1.00 89.19 122 LYS A CA 1
ATOM 1000 C C . LYS A 1 122 ? -9.623 1.272 17.402 1.00 89.19 122 LYS A C 1
ATOM 1002 O O . LYS A 1 122 ? -9.784 2.081 16.490 1.00 89.19 122 LYS A O 1
ATOM 1007 N N . GLY A 1 123 ? -10.529 0.352 17.735 1.00 90.38 123 GLY A N 1
ATOM 1008 C CA . GLY A 1 123 ? -11.800 0.165 17.028 1.00 90.38 123 GLY A CA 1
ATOM 1009 C C . GLY A 1 123 ? -12.646 1.443 16.885 1.00 90.38 123 GLY A C 1
ATOM 1010 O O . GLY A 1 123 ? -12.537 2.374 17.692 1.00 90.38 123 GLY A O 1
ATOM 1011 N N . GLY A 1 124 ? -13.481 1.501 15.845 1.00 88.19 124 GLY A N 1
ATOM 1012 C CA . GLY A 1 124 ? -14.364 2.621 15.508 1.00 88.19 124 GLY A CA 1
ATOM 1013 C C . GLY A 1 124 ? -13.693 3.794 14.781 1.00 88.19 124 GLY A C 1
ATOM 1014 O O . GLY A 1 124 ? -14.379 4.733 14.356 1.00 88.19 124 GLY A O 1
ATOM 1015 N N . ARG A 1 125 ? -12.364 3.772 14.611 1.00 93.00 125 ARG A N 1
ATOM 1016 C CA . ARG A 1 125 ? -11.606 4.834 13.928 1.00 93.00 125 ARG A CA 1
ATOM 1017 C C . ARG A 1 125 ? -11.878 4.811 12.429 1.00 93.00 125 ARG A C 1
ATOM 1019 O O . ARG A 1 125 ? -11.866 3.757 11.798 1.00 93.00 125 ARG A O 1
ATOM 1026 N N . LYS A 1 126 ? -12.082 5.991 11.839 1.00 96.62 126 LYS A N 1
ATOM 1027 C CA . LYS A 1 126 ? -12.161 6.133 10.381 1.00 96.62 126 LYS A CA 1
ATOM 1028 C C . LYS A 1 126 ? -10.752 6.091 9.789 1.00 96.62 126 LYS A C 1
ATOM 1030 O O . LYS A 1 126 ? -9.873 6.817 10.255 1.00 96.62 126 LYS A O 1
ATOM 1035 N N . ALA A 1 127 ? -10.565 5.275 8.761 1.00 97.00 127 ALA A N 1
ATOM 1036 C CA . ALA A 1 127 ? -9.334 5.177 7.996 1.00 97.00 127 ALA A CA 1
ATOM 1037 C C . ALA A 1 127 ? -9.610 5.417 6.508 1.00 97.00 127 ALA A C 1
ATOM 1039 O O . ALA A 1 127 ? -10.654 5.020 5.982 1.00 97.00 127 ALA A O 1
ATOM 1040 N N . ARG A 1 128 ? -8.664 6.063 5.831 1.00 98.25 128 ARG A N 1
ATOM 1041 C CA . ARG A 1 128 ? -8.594 6.167 4.375 1.00 98.25 128 ARG A CA 1
ATOM 1042 C C . ARG A 1 128 ? -7.261 5.596 3.929 1.00 98.25 128 ARG A C 1
ATOM 1044 O O . ARG A 1 128 ? -6.222 6.035 4.410 1.00 98.25 128 ARG A O 1
ATOM 1051 N N . VAL A 1 129 ? -7.297 4.647 3.005 1.00 98.19 129 VAL A N 1
ATOM 1052 C CA . VAL A 1 129 ? -6.093 4.142 2.347 1.00 98.19 129 VAL A CA 1
ATOM 1053 C C . VAL A 1 129 ? -6.139 4.555 0.891 1.00 98.19 129 VAL A C 1
ATOM 1055 O O . VAL A 1 129 ? -7.121 4.277 0.201 1.00 98.19 129 VAL A O 1
ATOM 1058 N N . THR A 1 130 ? -5.091 5.238 0.448 1.00 98.12 130 THR A N 1
ATOM 1059 C CA . THR A 1 130 ? -4.940 5.723 -0.921 1.00 98.12 130 THR A CA 1
ATOM 1060 C C . THR A 1 130 ? -3.752 5.028 -1.561 1.00 98.12 130 THR A C 1
ATOM 1062 O O . THR A 1 130 ? -2.637 5.105 -1.053 1.00 98.12 130 THR A O 1
ATOM 1065 N N . LEU A 1 131 ? -3.997 4.357 -2.679 1.00 96.88 131 LEU A N 1
ATOM 1066 C CA . LEU A 1 131 ? -2.969 3.796 -3.539 1.00 96.88 131 LEU A CA 1
ATOM 1067 C C . LEU A 1 131 ? -2.628 4.829 -4.611 1.00 96.88 131 LEU A C 1
ATOM 1069 O O . LEU A 1 131 ? -3.522 5.273 -5.328 1.00 96.88 131 LEU A O 1
ATOM 1073 N N . TYR A 1 132 ? -1.356 5.180 -4.729 1.00 94.38 132 TYR A N 1
ATOM 1074 C CA . TYR A 1 132 ? -0.805 6.001 -5.798 1.00 94.38 132 TYR A CA 1
ATOM 1075 C C . TYR A 1 132 ? 0.054 5.126 -6.705 1.00 94.38 132 TYR A C 1
ATOM 1077 O O . TYR A 1 132 ? 0.987 4.471 -6.240 1.00 94.38 132 TYR A O 1
ATOM 1085 N N . GLU A 1 133 ? -0.245 5.142 -7.997 1.00 91.31 133 GLU A N 1
ATOM 1086 C CA . GLU A 1 133 ? 0.614 4.590 -9.037 1.00 91.31 133 GLU A CA 1
ATOM 1087 C C . GLU A 1 133 ? 1.573 5.691 -9.494 1.00 91.31 133 GLU A C 1
ATOM 1089 O O . GLU A 1 133 ? 1.164 6.651 -10.157 1.00 91.31 133 GLU A O 1
ATOM 1094 N N . MET A 1 134 ? 2.842 5.563 -9.114 1.00 89.19 134 MET A N 1
ATOM 1095 C CA . MET A 1 134 ? 3.896 6.515 -9.449 1.00 89.19 134 MET A CA 1
ATOM 1096 C C . MET A 1 134 ? 4.611 6.009 -10.698 1.00 89.19 134 MET A C 1
ATOM 1098 O O . MET A 1 134 ? 5.596 5.278 -10.610 1.00 89.19 134 MET A O 1
ATOM 1102 N N . VAL A 1 135 ? 4.063 6.336 -11.870 1.00 83.00 135 VAL A N 1
ATOM 1103 C CA . VAL A 1 135 ? 4.555 5.846 -13.166 1.00 83.00 135 VAL A CA 1
ATOM 1104 C C . VAL A 1 135 ? 5.047 7.003 -14.037 1.00 83.00 135 VAL A C 1
ATOM 1106 O O . VAL A 1 135 ? 4.589 8.139 -13.871 1.00 83.00 135 VAL A O 1
ATOM 1109 N N . PRO A 1 136 ? 5.958 6.754 -14.996 1.00 73.88 136 PRO A N 1
ATOM 1110 C CA . PRO A 1 136 ? 6.398 7.793 -15.915 1.00 73.88 136 PRO A CA 1
ATOM 1111 C C . PRO A 1 136 ? 5.204 8.465 -16.605 1.00 73.88 136 PRO A C 1
ATOM 1113 O O . PRO A 1 136 ? 4.337 7.792 -17.163 1.00 73.88 136 PRO A O 1
ATOM 1116 N N . LEU A 1 137 ? 5.187 9.802 -16.590 1.00 71.56 137 LEU A N 1
ATOM 1117 C CA . LEU A 1 137 ? 4.227 10.668 -17.289 1.00 71.56 137 LEU A CA 1
ATOM 1118 C C . LEU A 1 137 ? 2.802 10.730 -16.712 1.00 71.56 137 LEU A C 1
ATOM 1120 O O . LEU A 1 137 ? 2.005 11.519 -17.225 1.00 71.56 137 LEU A O 1
ATOM 1124 N N . ARG A 1 138 ? 2.439 9.943 -15.683 1.00 75.88 138 ARG A N 1
ATOM 1125 C CA . ARG A 1 138 ? 1.086 9.974 -15.091 1.00 75.88 138 ARG A CA 1
ATOM 1126 C C . ARG A 1 138 ? 1.082 9.627 -13.605 1.00 75.88 138 ARG A C 1
ATOM 1128 O O . ARG A 1 138 ? 1.671 8.641 -13.188 1.00 75.88 138 ARG A O 1
ATOM 1135 N N . LEU A 1 139 ? 0.302 10.385 -12.838 1.00 82.50 139 LEU A N 1
ATOM 1136 C CA . LEU A 1 139 ? -0.098 10.023 -11.483 1.00 82.50 139 LEU A CA 1
ATOM 1137 C C . LEU A 1 139 ? -1.529 9.487 -11.528 1.00 82.50 139 LEU A C 1
ATOM 1139 O O . LEU A 1 139 ? -2.443 10.203 -11.940 1.00 82.50 139 LEU A O 1
ATOM 1143 N N . ARG A 1 140 ? -1.735 8.242 -11.100 1.00 88.31 140 ARG A N 1
ATOM 1144 C CA . ARG A 1 140 ? -3.077 7.687 -10.870 1.00 88.31 140 ARG A CA 1
ATOM 1145 C C . ARG A 1 140 ? -3.228 7.362 -9.399 1.00 88.31 140 ARG A C 1
ATOM 1147 O O . ARG A 1 140 ? -2.260 6.980 -8.748 1.00 88.31 140 ARG A O 1
ATOM 1154 N N . ASN A 1 141 ? -4.432 7.531 -8.871 1.00 93.62 141 ASN A N 1
ATOM 1155 C CA . ASN A 1 141 ? -4.724 7.088 -7.523 1.00 93.62 141 ASN A CA 1
ATOM 1156 C C . ASN A 1 141 ? -6.124 6.504 -7.410 1.00 93.62 141 ASN A C 1
ATOM 1158 O O . ASN A 1 141 ? -7.020 6.792 -8.202 1.00 93.62 141 ASN A O 1
ATOM 1162 N N . THR A 1 142 ? -6.286 5.679 -6.392 1.00 96.00 142 THR A N 1
ATOM 1163 C CA . THR A 1 142 ? -7.578 5.189 -5.942 1.00 96.00 142 THR A CA 1
ATOM 1164 C C . THR A 1 142 ? -7.570 5.150 -4.425 1.00 96.00 142 THR A C 1
ATOM 1166 O O . THR A 1 142 ? -6.509 5.067 -3.801 1.00 96.00 142 THR A O 1
ATOM 1169 N N . SER A 1 143 ? -8.736 5.228 -3.797 1.00 97.00 143 SER A N 1
ATOM 1170 C CA . SER A 1 143 ? -8.796 5.185 -2.341 1.00 97.00 143 SER A CA 1
ATOM 1171 C C . SER A 1 143 ? -10.025 4.463 -1.843 1.00 97.00 143 SER A C 1
ATOM 1173 O O . SER A 1 143 ? -11.099 4.569 -2.430 1.00 97.00 143 SER A O 1
ATOM 1175 N N . VAL A 1 144 ? -9.870 3.803 -0.704 1.00 97.50 144 VAL A N 1
ATOM 1176 C CA . VAL A 1 144 ? -10.957 3.173 0.035 1.00 97.50 144 VAL A CA 1
ATOM 1177 C C . VAL A 1 144 ? -11.022 3.787 1.428 1.00 97.50 144 VAL A C 1
ATOM 1179 O O . VAL A 1 144 ? -10.001 4.037 2.068 1.00 97.50 144 VAL A O 1
ATOM 1182 N N . THR A 1 145 ? -12.236 4.080 1.886 1.00 97.88 145 THR A N 1
ATOM 1183 C CA . THR A 1 145 ? -12.493 4.642 3.216 1.00 97.88 145 THR A CA 1
ATOM 1184 C C . THR A 1 145 ? -13.378 3.686 3.996 1.00 97.88 145 THR A C 1
ATOM 1186 O O . THR A 1 145 ? -14.382 3.210 3.472 1.00 97.88 145 THR A O 1
ATOM 1189 N N . PHE A 1 146 ? -13.021 3.409 5.245 1.00 95.38 146 PHE A N 1
ATOM 1190 C CA . PHE A 1 146 ? -13.724 2.451 6.096 1.00 95.38 146 PHE A CA 1
ATOM 1191 C C . PHE A 1 146 ? -13.576 2.810 7.579 1.00 95.38 146 PHE A C 1
ATOM 1193 O O . PHE A 1 146 ? -12.775 3.671 7.951 1.00 95.38 146 PHE A O 1
ATOM 1200 N N . ARG A 1 147 ? -14.374 2.163 8.433 1.00 94.62 147 ARG A N 1
ATOM 1201 C CA . ARG A 1 147 ? -14.111 2.099 9.874 1.00 94.62 147 ARG A CA 1
ATOM 1202 C C . ARG A 1 147 ? -13.318 0.839 10.192 1.00 94.62 147 ARG A C 1
ATOM 1204 O O . ARG A 1 147 ? -13.581 -0.214 9.609 1.00 94.62 147 ARG A O 1
ATOM 1211 N N . VAL A 1 148 ? -12.334 0.988 11.072 1.00 92.50 148 VAL A N 1
ATOM 1212 C CA . VAL A 1 148 ? -11.536 -0.119 11.597 1.00 92.50 148 VAL A CA 1
ATOM 1213 C C . VAL A 1 148 ? -12.294 -0.711 12.773 1.00 92.50 148 VAL A C 1
ATOM 1215 O O . VAL A 1 148 ? -12.355 -0.095 13.831 1.00 92.50 148 VAL A O 1
ATOM 1218 N N . ASP A 1 149 ? -12.888 -1.879 12.566 1.00 89.44 149 ASP A N 1
ATOM 1219 C CA . ASP A 1 149 ? -13.670 -2.617 13.559 1.00 89.44 149 ASP A CA 1
ATOM 1220 C C . ASP A 1 149 ? -13.182 -4.071 13.541 1.00 89.44 149 ASP A C 1
ATOM 1222 O O . ASP A 1 149 ? -13.817 -4.948 12.960 1.00 89.44 149 ASP A O 1
ATOM 1226 N N . GLY A 1 150 ? -11.988 -4.283 14.096 1.00 89.62 150 GLY A N 1
ATOM 1227 C CA . GLY A 1 150 ? -11.180 -5.479 13.862 1.00 89.62 150 GLY A CA 1
ATOM 1228 C C . GLY A 1 150 ? -10.215 -5.296 12.688 1.00 89.62 150 GLY A C 1
ATOM 1229 O O . GLY A 1 150 ? -10.033 -4.183 12.185 1.00 89.62 150 GLY A O 1
ATOM 1230 N N . ASP A 1 151 ? -9.576 -6.386 12.281 1.00 92.50 151 ASP A N 1
ATOM 1231 C CA . ASP A 1 151 ? -8.564 -6.374 11.235 1.00 92.50 151 ASP A CA 1
ATOM 1232 C C . ASP A 1 151 ? -9.219 -6.112 9.885 1.00 92.50 151 ASP A C 1
ATOM 1234 O O . ASP A 1 151 ? -10.333 -6.556 9.594 1.00 92.50 151 ASP A O 1
ATOM 1238 N N . VAL A 1 152 ? -8.527 -5.344 9.053 1.00 94.50 152 VAL A N 1
ATOM 1239 C CA . VAL A 1 152 ? -9.000 -4.979 7.726 1.00 94.50 152 VAL A CA 1
ATOM 1240 C C . VAL A 1 152 ? -7.985 -5.423 6.703 1.00 94.50 152 VAL A C 1
ATOM 1242 O O . VAL A 1 152 ? -6.847 -4.965 6.712 1.00 94.50 152 VAL A O 1
ATOM 1245 N N . THR A 1 153 ? -8.433 -6.236 5.758 1.00 95.50 153 THR A N 1
ATOM 1246 C CA . THR A 1 153 ? -7.610 -6.649 4.630 1.00 95.50 153 THR A CA 1
ATOM 1247 C C . THR A 1 153 ? -7.992 -5.863 3.386 1.00 95.50 153 THR A C 1
ATOM 1249 O O . THR A 1 153 ? -9.165 -5.750 3.017 1.00 95.50 153 THR A O 1
ATOM 1252 N N . LEU A 1 154 ? -6.984 -5.304 2.726 1.00 96.88 154 LEU A N 1
ATOM 1253 C CA . LEU A 1 154 ? -7.109 -4.594 1.464 1.00 96.88 154 LEU A CA 1
ATOM 1254 C C . LEU A 1 154 ? -6.495 -5.422 0.343 1.00 96.88 154 LEU A C 1
ATOM 1256 O O . LEU A 1 154 ? -5.403 -5.958 0.484 1.00 96.88 154 LEU A O 1
ATOM 1260 N N . GLN A 1 155 ? -7.180 -5.496 -0.788 1.00 96.19 155 GLN A N 1
ATOM 1261 C CA . GLN A 1 155 ? -6.693 -6.148 -1.995 1.00 96.19 155 GLN A CA 1
ATOM 1262 C C . GLN A 1 155 ? -6.332 -5.088 -3.028 1.00 96.19 155 GLN A C 1
ATOM 1264 O O . GLN A 1 155 ? -7.159 -4.221 -3.328 1.00 96.19 155 GLN A O 1
ATOM 1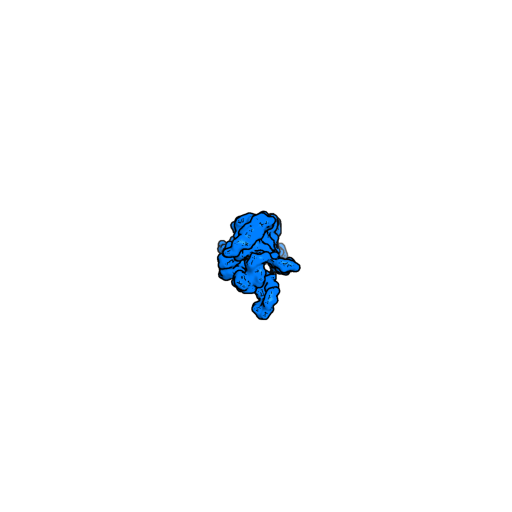269 N N . VAL A 1 156 ? -5.131 -5.189 -3.593 1.00 95.12 156 VAL A N 1
ATOM 1270 C CA . VAL A 1 156 ? -4.708 -4.419 -4.768 1.00 95.12 156 VAL A CA 1
ATOM 1271 C C . VAL A 1 156 ? -4.780 -5.313 -6.001 1.00 95.12 156 VAL A C 1
ATOM 1273 O O . VAL A 1 156 ? -4.237 -6.418 -5.996 1.00 95.12 156 VAL A O 1
ATOM 1276 N N . TYR A 1 157 ? -5.462 -4.844 -7.044 1.00 93.06 157 TYR A N 1
ATOM 1277 C CA . TYR A 1 157 ? -5.795 -5.626 -8.237 1.00 93.06 157 TYR A CA 1
ATOM 1278 C C . TYR A 1 157 ? -5.853 -4.740 -9.489 1.00 93.06 157 TYR A C 1
ATOM 1280 O O . TYR A 1 157 ? -6.032 -3.527 -9.384 1.00 93.06 157 TYR A O 1
ATOM 1288 N N . PHE A 1 158 ? -5.736 -5.326 -10.682 1.00 90.62 158 PHE A N 1
ATOM 1289 C CA . PHE A 1 158 ? -6.004 -4.609 -11.932 1.00 90.62 158 PHE A CA 1
ATOM 1290 C C . PHE A 1 158 ? -7.503 -4.386 -12.127 1.00 90.62 158 PHE A C 1
ATOM 1292 O O . PHE A 1 158 ? -8.286 -5.324 -12.008 1.00 90.62 158 PHE A O 1
ATOM 1299 N N . ALA A 1 159 ? -7.902 -3.169 -12.496 1.00 87.94 159 ALA A N 1
ATOM 1300 C CA . ALA A 1 159 ? -9.293 -2.867 -12.832 1.00 87.94 159 ALA A CA 1
ATOM 1301 C C . ALA A 1 159 ? -9.829 -3.708 -14.008 1.00 87.94 159 ALA A C 1
ATOM 1303 O O . ALA A 1 159 ? -11.004 -4.066 -14.014 1.00 87.94 159 ALA A O 1
ATOM 1304 N N . ASN A 1 160 ? -8.979 -4.023 -14.990 1.00 84.75 160 ASN A N 1
ATOM 1305 C CA . ASN A 1 160 ? -9.293 -4.871 -16.133 1.00 84.75 160 ASN A CA 1
ATOM 1306 C C . ASN A 1 160 ? -8.060 -5.699 -16.546 1.00 84.75 160 ASN A C 1
ATOM 1308 O O . ASN A 1 160 ? -7.026 -5.150 -16.912 1.00 84.75 160 ASN A O 1
ATOM 1312 N N . LEU A 1 161 ? -8.170 -7.027 -16.520 1.00 78.06 161 LEU A N 1
ATOM 1313 C CA . LEU A 1 161 ? -7.069 -7.929 -16.879 1.00 78.06 161 LEU A CA 1
ATOM 1314 C C . LEU A 1 161 ? -6.807 -8.010 -18.392 1.00 78.06 161 LEU A C 1
ATOM 1316 O O . LEU A 1 161 ? -5.738 -8.449 -18.802 1.00 78.06 161 LEU A O 1
ATOM 1320 N N . GLU A 1 162 ? -7.756 -7.577 -19.220 1.00 78.12 162 GLU A N 1
ATOM 1321 C CA . GLU A 1 162 ? -7.707 -7.722 -20.679 1.00 78.12 162 GLU A CA 1
ATOM 1322 C C . GLU A 1 162 ? -7.056 -6.522 -21.380 1.00 78.12 162 GLU A C 1
ATOM 1324 O O . GLU A 1 162 ? -6.746 -6.584 -22.569 1.00 78.12 162 GLU A O 1
ATOM 1329 N N . THR A 1 163 ? -6.835 -5.415 -20.664 1.00 73.88 163 THR A N 1
ATOM 1330 C CA . THR A 1 163 ? -6.272 -4.191 -21.248 1.00 73.88 163 THR A CA 1
ATOM 1331 C C . THR A 1 163 ? -4.819 -3.976 -20.833 1.00 73.88 163 THR A C 1
ATOM 1333 O O . THR A 1 163 ? -4.540 -3.920 -19.628 1.00 73.88 163 THR A O 1
ATOM 1336 N N . PRO A 1 164 ? -3.894 -3.740 -21.783 1.00 66.25 164 PRO A N 1
ATOM 1337 C CA . PRO A 1 164 ? -2.562 -3.267 -21.435 1.00 66.25 164 PRO A CA 1
ATOM 1338 C C . PRO A 1 164 ? -2.680 -1.921 -20.702 1.00 66.25 164 PRO A C 1
ATOM 1340 O O . PRO A 1 164 ? -3.465 -1.055 -21.091 1.00 66.25 164 PRO A O 1
ATOM 1343 N N . TYR A 1 165 ? -1.903 -1.742 -19.629 1.00 74.88 165 TYR A N 1
ATOM 1344 C CA . TYR A 1 165 ? -1.916 -0.539 -18.775 1.00 74.88 165 TYR A CA 1
ATOM 1345 C C . TYR A 1 165 ? -3.208 -0.296 -17.979 1.00 74.88 165 TYR A C 1
ATOM 1347 O O . TYR A 1 165 ? -3.521 0.857 -17.634 1.00 74.88 165 TYR A O 1
ATOM 1355 N N . SER A 1 166 ? -3.946 -1.365 -17.660 1.00 83.44 166 SER A N 1
ATOM 1356 C CA . SER A 1 166 ? -5.049 -1.276 -16.706 1.00 83.44 166 SER A CA 1
ATOM 1357 C C . SER A 1 166 ? -4.595 -0.593 -15.412 1.00 83.44 166 SER A C 1
ATOM 1359 O O . SER A 1 166 ? -3.559 -0.975 -14.862 1.00 83.44 166 SER A O 1
ATOM 1361 N N . PRO A 1 167 ? -5.363 0.382 -14.895 1.00 87.12 167 PRO A N 1
ATOM 1362 C CA . PRO A 1 167 ? -5.064 0.985 -13.607 1.00 87.12 167 PRO A CA 1
ATOM 1363 C C . PRO A 1 167 ? -5.158 -0.055 -12.490 1.00 87.12 167 PRO A C 1
ATOM 1365 O O . PRO A 1 167 ? -5.920 -1.029 -12.581 1.00 87.12 167 PRO A O 1
ATOM 1368 N N . LEU A 1 168 ? -4.400 0.185 -11.429 1.00 91.19 168 LEU A N 1
ATOM 1369 C CA . LEU A 1 168 ? -4.505 -0.560 -10.190 1.00 91.19 168 LEU A CA 1
ATOM 1370 C C . LEU A 1 168 ? -5.606 0.038 -9.324 1.00 91.19 168 LEU A C 1
ATOM 1372 O O . LEU A 1 168 ? -5.784 1.250 -9.209 1.00 91.19 168 LEU A O 1
ATOM 1376 N N . CYS A 1 169 ? -6.366 -0.848 -8.705 1.00 93.44 169 CYS A N 1
ATOM 1377 C CA . CYS A 1 169 ? -7.453 -0.524 -7.811 1.00 93.44 169 CYS A CA 1
ATOM 1378 C C . CYS A 1 169 ? -7.200 -1.139 -6.436 1.00 93.44 169 CYS A C 1
ATOM 1380 O O . CYS A 1 169 ? -6.487 -2.130 -6.306 1.00 93.44 169 CYS A O 1
ATOM 1382 N N . ILE A 1 170 ? -7.807 -0.548 -5.408 1.00 96.00 170 ILE A N 1
ATOM 1383 C CA . ILE A 1 170 ? -7.752 -1.018 -4.031 1.00 96.00 170 ILE A CA 1
ATOM 1384 C C . ILE A 1 170 ? -9.177 -1.206 -3.532 1.00 96.00 170 ILE A C 1
ATO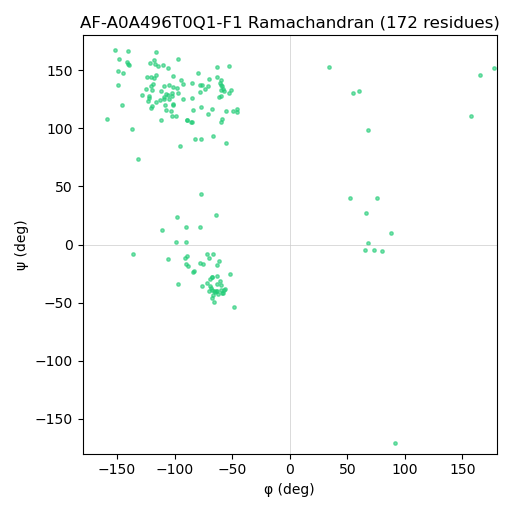M 1386 O O . ILE A 1 170 ? -10.037 -0.348 -3.739 1.00 96.00 170 ILE A O 1
ATOM 1390 N N . ARG A 1 171 ? -9.445 -2.336 -2.885 1.00 95.56 171 ARG A N 1
ATOM 1391 C CA . ARG A 1 171 ? -10.733 -2.596 -2.236 1.00 95.56 171 ARG A CA 1
ATOM 1392 C C . ARG A 1 171 ? -10.532 -3.286 -0.902 1.00 95.56 171 ARG A C 1
ATOM 1394 O O . ARG A 1 171 ? -9.539 -3.976 -0.706 1.00 95.56 171 ARG A O 1
ATOM 1401 N N . ARG A 1 172 ? -11.495 -3.124 -0.002 1.00 94.81 172 ARG A N 1
ATOM 1402 C CA . ARG A 1 172 ? -11.577 -3.940 1.209 1.00 94.81 172 ARG A CA 1
ATOM 1403 C C . ARG A 1 172 ? -12.111 -5.324 0.845 1.00 94.81 172 ARG A C 1
ATOM 1405 O O . ARG A 1 172 ? -13.066 -5.416 0.076 1.00 94.81 172 ARG A O 1
ATOM 1412 N N . ILE A 1 173 ? -11.514 -6.359 1.418 1.00 92.19 173 ILE A N 1
ATOM 1413 C CA . ILE A 1 173 ? -12.012 -7.735 1.378 1.00 92.19 173 ILE A CA 1
ATOM 1414 C C . ILE A 1 173 ? -12.322 -8.207 2.805 1.00 92.19 173 ILE A C 1
ATOM 1416 O O . ILE A 1 173 ? -11.875 -7.579 3.771 1.00 92.19 173 ILE A O 1
ATOM 1420 N N . GLN A 1 174 ? -13.175 -9.225 2.915 1.00 74.62 174 GLN A N 1
ATOM 1421 C CA . GLN A 1 174 ? -13.572 -9.842 4.185 1.00 74.62 174 GLN A CA 1
ATOM 1422 C C . GLN A 1 174 ? -12.625 -10.977 4.549 1.00 74.62 174 GLN A C 1
ATOM 1424 O O . GLN A 1 174 ? -12.200 -11.692 3.613 1.00 74.62 174 GLN A O 1
#